Protein AF-A0A1G1JER4-F1 (afdb_monomer_lite)

pLDDT: mean 78.0, std 24.67, range [32.06, 98.38]

Radius of gyration: 25.15 Å; chains: 1; bounding box: 58×54×85 Å

Secondary structure (DSSP, 8-state):
---------------------------------------TTSSHHHHHHHGGGPPPTTHHHHHHHHTT--TTGGGS-HHHHHHHHHHHHHHHHHHH--B--S-HHHHHHHHHHHHHH-GGGGGS-HHHHHHHHHHHTT--BSSS-HHHHHHHHHHHHHHHHHHHHHHHHHH--

Structure (mmCIF, N/CA/C/O backbone):
data_AF-A0A1G1JER4-F1
#
_entry.id   AF-A0A1G1JER4-F1
#
loop_
_atom_site.group_PDB
_atom_site.id
_atom_site.type_symbol
_atom_site.label_atom_id
_atom_site.label_alt_id
_atom_site.label_comp_id
_atom_site.label_asym_id
_atom_site.label_entity_id
_atom_site.label_seq_id
_atom_site.pdbx_PDB_ins_code
_atom_site.Cartn_x
_atom_site.Cartn_y
_atom_site.Cartn_z
_atom_site.occupancy
_atom_site.B_iso_or_equiv
_atom_site.auth_seq_id
_atom_site.auth_comp_id
_atom_site.auth_asym_id
_atom_site.auth_atom_id
_atom_site.pdbx_PDB_model_num
ATOM 1 N N . MET A 1 1 ? 35.416 2.193 49.606 1.00 41.69 1 MET A N 1
ATOM 2 C CA . MET A 1 1 ? 34.718 0.905 49.418 1.00 41.69 1 MET A CA 1
ATOM 3 C C . MET A 1 1 ? 34.323 0.794 47.958 1.00 41.69 1 MET A C 1
ATOM 5 O O . MET A 1 1 ? 33.496 1.566 47.500 1.00 41.69 1 MET A O 1
ATOM 9 N N . THR A 1 2 ? 35.003 -0.080 47.225 1.00 47.06 2 THR A N 1
ATOM 10 C CA . THR A 1 2 ? 34.658 -0.519 45.865 1.00 47.06 2 THR A CA 1
ATOM 11 C C . THR A 1 2 ? 33.861 -1.823 45.946 1.00 47.06 2 THR A C 1
ATOM 13 O O . THR A 1 2 ? 33.951 -2.536 46.947 1.00 47.06 2 THR A O 1
ATOM 16 N N . PRO A 1 3 ? 33.090 -2.135 44.900 1.00 53.09 3 PRO A N 1
ATOM 17 C CA . PRO A 1 3 ? 33.449 -3.284 44.055 1.00 53.09 3 PRO A CA 1
ATOM 18 C C . PRO A 1 3 ? 33.477 -2.836 42.577 1.00 53.09 3 PRO A C 1
ATOM 20 O O . PRO A 1 3 ? 32.597 -2.108 42.140 1.00 53.09 3 PRO A O 1
ATOM 23 N N . LYS A 1 4 ? 34.534 -3.027 41.773 1.00 42.28 4 LYS A N 1
ATOM 24 C CA . LYS A 1 4 ? 35.129 -4.273 41.245 1.00 42.28 4 LYS A CA 1
ATOM 25 C C . LYS A 1 4 ? 34.092 -5.289 40.754 1.00 42.28 4 LYS A C 1
ATOM 27 O O . LYS A 1 4 ? 33.749 -6.196 41.495 1.00 42.28 4 LYS A O 1
ATOM 32 N N . SER A 1 5 ? 33.724 -5.168 39.477 1.00 43.91 5 SER A N 1
ATOM 33 C CA . SER A 1 5 ? 33.443 -6.310 38.599 1.00 43.91 5 SER A CA 1
ATOM 34 C C . SER A 1 5 ? 33.890 -5.974 37.179 1.00 43.91 5 SER A C 1
ATOM 36 O O . SER A 1 5 ? 33.378 -5.058 36.543 1.00 43.91 5 SER A O 1
ATOM 38 N N . ALA A 1 6 ? 34.907 -6.707 36.736 1.00 44.72 6 ALA A N 1
ATOM 39 C CA . ALA A 1 6 ? 35.407 -6.755 35.375 1.00 44.72 6 ALA A CA 1
ATOM 40 C C . ALA A 1 6 ? 34.603 -7.796 34.587 1.00 44.72 6 ALA A C 1
ATOM 42 O O . ALA A 1 6 ? 34.361 -8.884 35.104 1.00 44.72 6 ALA A O 1
ATOM 43 N N . VAL A 1 7 ? 34.245 -7.497 33.337 1.00 42.47 7 VAL A N 1
ATOM 44 C CA . VAL A 1 7 ? 33.747 -8.498 32.382 1.00 42.47 7 VAL A CA 1
ATOM 45 C C . VAL A 1 7 ? 34.480 -8.317 31.052 1.00 42.47 7 VAL A C 1
ATOM 47 O O . VAL A 1 7 ? 34.149 -7.475 30.230 1.00 42.47 7 VAL A O 1
ATOM 50 N N . ILE A 1 8 ? 35.591 -9.048 30.975 1.00 44.38 8 ILE A N 1
ATOM 51 C CA . ILE A 1 8 ? 36.066 -9.928 29.896 1.00 44.38 8 ILE A CA 1
ATOM 52 C C . ILE A 1 8 ? 35.752 -9.525 28.441 1.00 44.38 8 ILE A C 1
ATOM 54 O O . ILE A 1 8 ? 34.631 -9.607 27.950 1.00 44.38 8 ILE A O 1
ATOM 58 N N . LEU A 1 9 ? 36.855 -9.222 27.754 1.00 38.09 9 LEU A N 1
ATOM 59 C CA . LEU A 1 9 ? 37.084 -9.199 26.313 1.00 38.09 9 LEU A CA 1
ATOM 60 C C . LEU A 1 9 ? 36.884 -10.603 25.702 1.00 38.09 9 LEU A C 1
ATOM 62 O O . LEU A 1 9 ? 37.434 -11.575 26.217 1.00 38.09 9 LEU A O 1
ATOM 66 N N . GLY A 1 10 ? 36.179 -10.708 24.575 1.00 33.84 10 GLY A N 1
ATOM 67 C CA . GLY A 1 10 ? 36.033 -11.968 23.843 1.00 33.84 10 GLY A CA 1
ATOM 68 C C . GLY A 1 10 ? 35.549 -11.753 22.413 1.00 33.84 10 GLY A C 1
ATOM 69 O O . GLY A 1 10 ? 34.355 -11.768 22.144 1.00 33.84 10 GLY A O 1
ATOM 70 N N . VAL A 1 11 ? 36.500 -11.536 21.507 1.00 37.81 11 VAL A N 1
ATOM 71 C CA . VAL A 1 11 ? 36.321 -11.574 20.051 1.00 37.81 11 VAL A CA 1
ATOM 72 C C . VAL A 1 11 ? 35.965 -13.002 19.634 1.00 37.81 11 VAL A C 1
ATOM 74 O O . VAL A 1 11 ? 36.725 -13.918 19.940 1.00 37.81 11 VAL A O 1
ATOM 77 N N . LEU A 1 12 ? 34.886 -13.194 18.869 1.00 33.12 12 LEU A N 1
ATOM 78 C CA . LEU A 1 12 ? 34.814 -14.328 17.948 1.00 33.12 12 LEU A CA 1
ATOM 79 C C . LEU A 1 12 ? 33.983 -13.990 16.707 1.00 33.12 12 LEU A C 1
ATOM 81 O O . LEU A 1 12 ? 32.759 -13.894 16.733 1.00 33.12 12 LEU A O 1
ATOM 85 N N . LEU A 1 13 ? 34.716 -13.809 15.615 1.00 35.84 13 LEU A N 1
ATOM 86 C CA . LEU A 1 13 ? 34.245 -13.792 14.242 1.00 35.84 13 LEU A CA 1
ATOM 87 C C . LEU A 1 13 ? 33.868 -15.233 13.859 1.00 35.84 13 LEU A C 1
ATOM 89 O O . LEU A 1 13 ? 34.728 -16.111 13.906 1.00 35.84 13 LEU A O 1
ATOM 93 N N . VAL A 1 14 ? 32.623 -15.489 13.454 1.00 38.25 14 VAL A N 1
ATOM 94 C CA . VAL A 1 14 ? 32.258 -16.744 12.779 1.00 38.25 14 VAL A CA 1
ATOM 95 C C . VAL A 1 14 ? 31.487 -16.402 11.513 1.00 38.25 14 VAL A C 1
ATOM 97 O O . VAL A 1 14 ? 30.293 -16.124 11.534 1.00 38.25 14 VAL A O 1
ATOM 100 N N . ALA A 1 15 ? 32.214 -16.417 10.400 1.00 37.62 15 ALA A N 1
ATOM 101 C CA . ALA A 1 15 ? 31.647 -16.617 9.080 1.00 37.62 15 ALA A CA 1
ATOM 102 C C . ALA A 1 15 ? 31.340 -18.111 8.918 1.00 37.62 15 ALA A C 1
ATOM 104 O O . ALA A 1 15 ? 32.200 -18.950 9.185 1.00 37.62 15 ALA A O 1
ATOM 105 N N . THR A 1 16 ? 30.143 -18.462 8.457 1.00 43.81 16 THR A N 1
ATOM 106 C CA . THR A 1 16 ? 29.891 -19.791 7.887 1.00 43.81 16 THR A CA 1
ATOM 107 C C . THR A 1 16 ? 28.856 -19.686 6.777 1.00 43.81 16 THR A C 1
ATOM 109 O O . THR A 1 16 ? 27.697 -19.344 6.989 1.00 43.81 16 THR A O 1
ATOM 112 N N . ASN A 1 17 ? 29.341 -19.953 5.566 1.00 36.22 17 ASN A N 1
ATOM 113 C CA . ASN A 1 17 ? 28.571 -20.127 4.346 1.00 36.22 17 ASN A CA 1
ATOM 114 C C . ASN A 1 17 ? 27.714 -21.392 4.447 1.00 36.22 17 ASN A C 1
ATOM 116 O O . ASN A 1 17 ? 28.243 -22.458 4.758 1.00 36.22 17 ASN A O 1
ATOM 120 N N . ILE A 1 18 ? 26.432 -21.299 4.096 1.00 40.91 18 ILE A N 1
ATOM 121 C CA . ILE A 1 18 ? 25.605 -22.463 3.761 1.00 40.91 18 ILE A CA 1
ATOM 122 C C . ILE A 1 18 ? 24.838 -22.121 2.483 1.00 40.91 18 ILE A C 1
ATOM 124 O O . ILE A 1 18 ? 23.770 -21.521 2.523 1.00 40.91 18 ILE A O 1
ATOM 128 N N . VAL A 1 19 ? 25.401 -22.495 1.334 1.00 38.22 19 VAL A N 1
ATOM 129 C CA . VAL A 1 19 ? 24.623 -22.706 0.109 1.00 38.22 19 VAL A CA 1
ATOM 130 C C . VAL A 1 19 ? 24.748 -24.182 -0.219 1.00 38.22 19 VAL A C 1
ATOM 132 O O . VAL A 1 19 ? 25.791 -24.672 -0.647 1.00 38.22 19 VAL A O 1
ATOM 135 N N . THR A 1 20 ? 23.668 -24.893 0.077 1.00 42.97 20 THR A N 1
ATOM 136 C CA . THR A 1 20 ? 23.467 -26.306 -0.211 1.00 42.97 20 THR A CA 1
ATOM 137 C C . THR A 1 20 ? 23.478 -26.525 -1.720 1.00 42.97 20 THR A C 1
ATOM 139 O O . THR A 1 20 ? 22.651 -25.978 -2.447 1.00 42.97 20 THR A O 1
ATOM 142 N N . ALA A 1 21 ? 24.419 -27.344 -2.184 1.00 36.44 21 ALA A N 1
ATOM 143 C CA . ALA A 1 21 ? 24.465 -27.857 -3.542 1.00 36.44 21 ALA A CA 1
ATOM 144 C C . ALA A 1 21 ? 23.241 -28.754 -3.800 1.00 36.44 21 ALA A C 1
ATOM 146 O O . ALA A 1 21 ? 23.105 -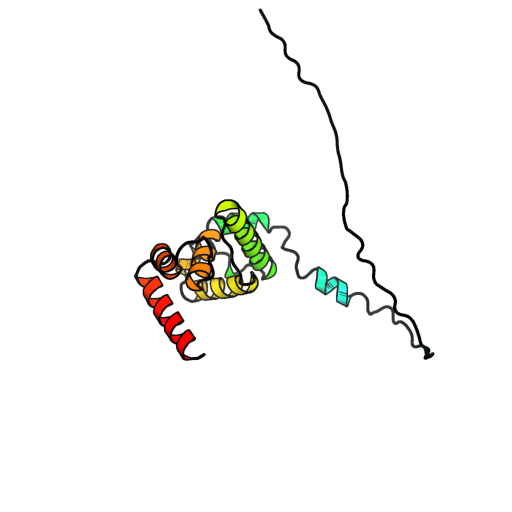29.807 -3.178 1.00 36.44 21 ALA A O 1
ATOM 147 N N . MET A 1 22 ? 22.359 -28.358 -4.722 1.00 41.53 22 MET A N 1
ATOM 148 C CA . MET A 1 22 ? 21.373 -29.277 -5.289 1.00 41.53 22 MET A CA 1
ATOM 149 C C . MET A 1 22 ? 22.013 -30.076 -6.422 1.00 41.53 22 MET A C 1
ATOM 151 O O . MET A 1 22 ? 22.536 -29.545 -7.400 1.00 41.53 22 MET A O 1
ATOM 155 N N . THR A 1 23 ? 21.988 -31.384 -6.224 1.00 37.03 23 THR A N 1
ATOM 156 C CA . THR A 1 23 ? 22.505 -32.436 -7.086 1.00 37.03 23 THR A CA 1
ATOM 157 C C . THR A 1 23 ? 21.659 -32.523 -8.356 1.00 37.03 23 THR A C 1
ATOM 159 O O . THR A 1 23 ? 20.464 -32.802 -8.290 1.00 37.03 23 THR A O 1
ATOM 162 N N . VAL A 1 24 ? 22.265 -32.304 -9.524 1.00 43.53 24 VAL A N 1
ATOM 163 C CA . VAL A 1 24 ? 21.622 -32.581 -10.815 1.00 43.53 24 VAL A CA 1
ATOM 164 C C . VAL A 1 24 ? 21.864 -34.048 -11.152 1.00 43.53 24 VAL A C 1
ATOM 166 O O . VAL A 1 24 ? 22.995 -34.452 -11.434 1.00 43.53 24 VAL A O 1
ATOM 169 N N . SER A 1 25 ? 20.806 -34.857 -11.121 1.00 40.47 25 SER A N 1
ATOM 170 C CA . SER A 1 25 ? 20.843 -36.222 -11.639 1.00 40.47 25 SER A CA 1
ATOM 171 C C . SER A 1 25 ? 21.095 -36.195 -13.148 1.00 40.47 25 SER A C 1
ATOM 173 O O . SER A 1 25 ? 20.249 -35.772 -13.932 1.00 40.47 25 SER A O 1
ATOM 175 N N . ARG A 1 26 ? 22.276 -36.675 -13.550 1.00 36.88 26 ARG A N 1
ATOM 176 C CA . ARG A 1 26 ? 22.584 -37.093 -14.921 1.00 36.88 26 ARG A CA 1
ATOM 177 C C . ARG A 1 26 ? 21.789 -38.361 -15.246 1.00 36.88 26 ARG A C 1
ATOM 179 O O . ARG A 1 26 ? 22.069 -39.412 -14.679 1.00 36.88 26 ARG A O 1
ATOM 186 N N . LEU A 1 27 ? 20.889 -38.283 -16.220 1.00 34.28 27 LEU A N 1
ATOM 187 C CA . LEU A 1 27 ? 20.519 -39.426 -17.054 1.00 34.28 27 LEU A CA 1
ATOM 188 C C . LEU A 1 27 ? 21.196 -39.228 -18.412 1.00 34.28 27 LEU A C 1
ATOM 190 O O . LEU A 1 27 ? 20.976 -38.243 -19.108 1.00 34.28 27 LEU A O 1
ATOM 194 N N . SER A 1 28 ? 22.117 -40.142 -18.697 1.00 36.53 28 SER A N 1
ATOM 195 C CA . SER A 1 28 ? 22.947 -40.226 -19.895 1.00 36.53 28 SER A CA 1
ATOM 196 C C . SER A 1 28 ? 22.420 -41.339 -20.800 1.00 36.53 28 SER A C 1
ATOM 198 O O . SER A 1 28 ? 21.876 -42.313 -20.284 1.00 36.53 28 SER A O 1
ATOM 200 N N . LEU A 1 29 ? 22.747 -41.213 -22.097 1.00 37.19 29 LEU A N 1
ATOM 201 C CA . LEU A 1 29 ? 22.607 -42.131 -23.249 1.00 37.19 29 LEU A CA 1
ATOM 202 C C . LEU A 1 29 ? 21.420 -41.746 -24.160 1.00 37.19 29 LEU A C 1
ATOM 204 O O . LEU A 1 29 ? 20.297 -41.649 -23.695 1.00 37.19 29 LEU A O 1
ATOM 208 N N . SER A 1 30 ? 21.582 -41.490 -25.465 1.00 32.06 30 SER A N 1
ATOM 209 C CA . SER A 1 30 ? 22.506 -42.112 -26.422 1.00 32.06 30 SER A CA 1
ATOM 210 C C . SER A 1 30 ? 22.731 -41.252 -27.688 1.00 32.06 30 SER A C 1
ATOM 212 O O . SER A 1 30 ? 21.786 -40.691 -28.229 1.00 32.06 30 SER A O 1
ATOM 214 N N . SER A 1 31 ? 23.999 -41.202 -28.119 1.00 38.25 31 SER A N 1
ATOM 215 C CA . SER A 1 31 ? 24.600 -41.012 -29.457 1.00 38.25 31 SER A CA 1
ATOM 216 C C . SER A 1 31 ? 23.924 -40.188 -30.566 1.00 38.25 31 SER A C 1
ATOM 218 O O . SER A 1 31 ? 22.906 -40.573 -31.130 1.00 38.25 31 SER A O 1
ATOM 220 N N . GLY A 1 32 ? 24.664 -39.177 -31.040 1.00 33.16 32 GLY A N 1
ATOM 221 C CA . GLY A 1 32 ? 24.476 -38.536 -32.345 1.00 33.16 32 GLY A CA 1
ATOM 222 C C . GLY A 1 32 ? 25.505 -37.430 -32.596 1.00 33.16 32 GLY A C 1
ATOM 223 O O . GLY A 1 32 ? 25.276 -36.276 -32.269 1.00 33.16 32 GLY A O 1
ATOM 224 N N . ASN A 1 33 ? 26.666 -37.808 -33.128 1.00 39.38 33 ASN A N 1
ATOM 225 C CA . ASN A 1 33 ? 27.772 -36.941 -33.539 1.00 39.38 33 ASN A CA 1
ATOM 226 C C . ASN A 1 33 ? 27.380 -36.023 -34.715 1.00 39.38 33 ASN A C 1
ATOM 228 O O . ASN A 1 33 ? 27.105 -36.555 -35.782 1.00 39.38 33 ASN A O 1
ATOM 232 N N . THR A 1 34 ? 27.451 -34.698 -34.533 1.00 41.53 34 THR A N 1
ATOM 233 C CA . THR A 1 34 ? 28.076 -33.731 -35.467 1.00 41.53 34 THR A CA 1
ATOM 234 C C . THR A 1 34 ? 28.226 -32.369 -34.779 1.00 41.53 34 THR A C 1
ATOM 236 O O . THR A 1 34 ? 27.244 -31.813 -34.289 1.00 41.53 34 THR A O 1
ATOM 239 N N . ASN A 1 35 ? 29.449 -31.828 -34.774 1.00 42.97 35 ASN A N 1
ATOM 240 C CA . ASN A 1 35 ? 29.767 -30.429 -34.447 1.00 42.97 35 ASN A CA 1
ATOM 241 C C . ASN A 1 35 ? 28.797 -29.441 -35.126 1.00 42.97 35 ASN A C 1
ATOM 243 O O . ASN A 1 35 ? 28.450 -29.630 -36.294 1.00 42.97 35 ASN A O 1
ATOM 247 N N . PRO A 1 36 ? 28.487 -28.320 -34.457 1.00 44.62 36 PRO A N 1
ATOM 248 C CA . PRO A 1 36 ? 29.135 -27.092 -34.904 1.00 44.62 36 PRO A CA 1
ATOM 249 C C . PRO A 1 36 ? 29.681 -26.232 -33.758 1.00 44.62 36 PRO A C 1
ATOM 251 O O . PRO A 1 36 ? 29.125 -26.174 -32.666 1.00 44.62 36 PRO A O 1
ATOM 254 N N . SER A 1 37 ? 30.803 -25.583 -34.077 1.00 43.84 37 SER A N 1
ATOM 255 C CA . SER A 1 37 ? 31.329 -24.323 -33.542 1.00 43.84 37 SER A CA 1
ATOM 256 C C . SER A 1 37 ? 30.537 -23.721 -32.376 1.00 43.84 37 SER A C 1
ATOM 258 O O . SER A 1 37 ? 29.476 -23.129 -32.563 1.00 43.84 37 SER A O 1
ATOM 260 N N . VAL A 1 38 ? 31.079 -23.841 -31.164 1.00 44.53 38 VAL A N 1
ATOM 261 C CA . VAL A 1 38 ? 30.671 -23.003 -30.032 1.00 44.53 38 VAL A CA 1
ATOM 262 C C . VAL A 1 38 ? 31.187 -21.595 -30.302 1.00 44.53 38 VAL A C 1
ATOM 264 O O . VAL A 1 38 ? 32.314 -21.248 -29.953 1.00 44.53 38 VAL A O 1
ATOM 267 N N . ASP A 1 39 ? 30.356 -20.791 -30.957 1.00 44.72 39 ASP A N 1
ATOM 268 C CA . ASP A 1 39 ? 30.557 -19.354 -31.030 1.00 44.72 39 ASP A CA 1
ATOM 269 C C . ASP A 1 39 ? 30.533 -18.798 -29.601 1.00 44.72 39 ASP A C 1
ATOM 271 O O . ASP A 1 39 ? 29.552 -18.920 -28.857 1.00 44.72 39 ASP A O 1
ATOM 275 N N . ALA A 1 40 ? 31.650 -18.187 -29.213 1.00 47.94 40 ALA A N 1
ATOM 276 C CA . ALA A 1 40 ? 31.918 -17.569 -27.917 1.00 47.94 40 ALA A CA 1
ATOM 277 C C . ALA A 1 40 ? 31.083 -16.291 -27.656 1.00 47.94 40 ALA A C 1
ATOM 279 O O . ALA A 1 40 ? 31.570 -15.332 -27.066 1.00 47.94 40 ALA A O 1
ATOM 280 N N . ALA A 1 41 ? 29.825 -16.261 -28.105 1.00 47.03 41 ALA A N 1
ATOM 281 C CA . ALA A 1 41 ? 28.938 -15.099 -28.061 1.00 47.03 41 ALA A CA 1
ATOM 282 C C . ALA A 1 41 ? 27.613 -15.345 -27.310 1.00 47.03 41 ALA A C 1
ATOM 284 O O . ALA A 1 41 ? 26.788 -14.442 -27.224 1.00 47.03 41 ALA A O 1
ATOM 285 N N . THR A 1 42 ? 27.399 -16.531 -26.726 1.00 47.94 42 THR A N 1
ATOM 286 C CA . THR A 1 42 ? 26.106 -16.875 -26.088 1.00 47.94 42 THR A CA 1
ATOM 287 C C . THR A 1 42 ? 26.057 -16.586 -24.575 1.00 47.94 42 THR A C 1
ATOM 289 O O . THR A 1 42 ? 24.994 -16.652 -23.964 1.00 47.94 42 THR A O 1
ATOM 292 N N . MET A 1 43 ? 27.169 -16.199 -23.939 1.00 45.31 43 MET A N 1
ATOM 293 C CA . MET A 1 43 ? 27.194 -15.947 -22.487 1.00 45.31 43 MET A CA 1
ATOM 294 C C . MET A 1 43 ? 26.728 -14.563 -21.966 1.00 45.31 43 MET A C 1
ATOM 296 O O . MET A 1 43 ? 26.433 -14.504 -20.774 1.00 45.31 43 MET A O 1
ATOM 300 N N . PRO A 1 44 ? 26.555 -13.467 -22.740 1.00 49.59 44 PRO A N 1
ATOM 301 C CA . PRO A 1 44 ? 26.134 -12.192 -22.141 1.00 49.59 44 PRO A CA 1
ATOM 302 C C . PRO A 1 44 ? 24.616 -12.084 -21.887 1.00 49.59 44 PRO A C 1
ATOM 304 O O . PRO A 1 44 ? 24.180 -11.206 -21.144 1.00 49.59 44 PRO A O 1
ATOM 307 N N . ALA A 1 45 ? 23.793 -12.967 -22.469 1.00 45.34 45 ALA A N 1
ATOM 308 C CA . ALA A 1 45 ? 22.331 -12.862 -22.387 1.00 45.34 45 ALA A CA 1
ATOM 309 C C . ALA A 1 45 ? 21.752 -13.313 -21.030 1.00 45.34 45 ALA A C 1
ATOM 311 O O . ALA A 1 45 ? 20.734 -12.789 -20.583 1.00 45.34 45 ALA A O 1
ATOM 312 N N . LEU A 1 46 ? 22.411 -14.249 -20.338 1.00 41.66 46 LEU A N 1
ATOM 313 C CA . LEU A 1 46 ? 21.967 -14.721 -19.020 1.00 41.66 46 LEU A CA 1
ATOM 314 C C . LEU A 1 46 ? 22.407 -13.785 -17.884 1.00 41.66 46 LEU A C 1
ATOM 316 O O . LEU A 1 46 ? 21.640 -13.591 -16.942 1.00 41.66 46 LEU A O 1
ATOM 320 N N . GLU A 1 47 ? 23.557 -13.112 -17.990 1.00 41.78 47 GLU A N 1
ATOM 321 C CA . GLU A 1 47 ? 23.989 -12.135 -16.975 1.00 41.78 47 GLU A CA 1
ATOM 322 C C . GLU A 1 47 ? 23.128 -10.860 -16.949 1.00 41.78 47 GLU A C 1
ATOM 324 O O . GLU A 1 47 ? 22.911 -10.281 -15.881 1.00 41.78 47 GLU A O 1
ATOM 329 N N . GLN A 1 48 ? 22.562 -10.444 -18.088 1.00 43.75 48 GLN A N 1
ATOM 330 C CA . GLN A 1 48 ? 21.621 -9.317 -18.129 1.00 43.75 48 GLN A CA 1
ATOM 331 C C . GLN A 1 48 ? 20.290 -9.625 -17.425 1.00 43.75 48 GLN A C 1
ATOM 333 O O . GLN A 1 48 ? 19.688 -8.718 -16.852 1.00 43.75 48 GLN A O 1
ATOM 338 N N . SER A 1 49 ? 19.866 -10.893 -17.387 1.00 44.97 49 SER A N 1
ATOM 339 C CA . SER A 1 49 ? 18.625 -11.303 -16.710 1.00 44.97 49 SER A CA 1
ATOM 340 C C . SER A 1 49 ? 18.732 -11.333 -15.177 1.00 44.97 49 SER A C 1
ATOM 342 O O . SER A 1 49 ? 17.742 -11.094 -14.491 1.00 44.97 49 SER A O 1
ATOM 344 N N . VAL A 1 50 ? 19.932 -11.538 -14.616 1.00 47.81 50 VAL A N 1
ATOM 345 C CA . VAL A 1 50 ? 20.145 -11.584 -13.152 1.00 47.81 50 VAL A CA 1
ATOM 346 C C . VAL A 1 50 ? 20.366 -10.187 -12.560 1.00 47.81 50 VAL A C 1
ATOM 348 O O . VAL A 1 50 ? 19.967 -9.914 -11.428 1.00 47.81 50 VAL A O 1
ATOM 351 N N . LYS A 1 51 ? 20.919 -9.250 -13.341 1.00 45.69 51 LYS A N 1
ATOM 352 C CA . LYS A 1 51 ? 21.056 -7.839 -12.934 1.00 45.69 51 LYS A CA 1
ATOM 353 C C . LYS A 1 51 ? 19.713 -7.094 -12.887 1.00 45.69 51 LYS A C 1
ATOM 355 O O . LYS A 1 51 ? 19.625 -6.026 -12.288 1.00 45.69 51 LYS A O 1
ATOM 360 N N . ALA A 1 52 ? 18.668 -7.668 -13.484 1.00 51.44 52 ALA A N 1
ATOM 361 C CA . ALA A 1 52 ? 17.355 -7.054 -13.647 1.00 51.44 52 ALA A CA 1
ATOM 362 C C . ALA A 1 52 ? 16.420 -7.178 -12.430 1.00 51.44 52 ALA A C 1
ATOM 364 O O . ALA A 1 52 ? 15.291 -6.719 -12.529 1.00 51.44 52 ALA A O 1
ATOM 365 N N . ILE A 1 53 ? 16.847 -7.757 -11.298 1.00 57.91 53 ILE A N 1
ATOM 366 C CA . ILE A 1 53 ? 15.999 -7.910 -10.088 1.00 57.91 53 ILE A CA 1
ATOM 367 C C . ILE A 1 53 ? 16.662 -7.289 -8.844 1.00 57.91 53 ILE A C 1
ATOM 369 O O . ILE A 1 53 ? 16.143 -7.367 -7.734 1.00 57.91 53 ILE A O 1
ATOM 373 N N . MET A 1 54 ? 17.822 -6.648 -8.998 1.00 70.44 54 MET A N 1
ATOM 374 C CA . MET A 1 54 ? 18.462 -5.985 -7.866 1.00 70.44 54 MET A CA 1
ATOM 375 C C . MET A 1 54 ? 17.867 -4.588 -7.649 1.00 70.44 54 MET A C 1
ATOM 377 O O . MET A 1 54 ? 17.676 -3.859 -8.629 1.00 70.44 54 MET A O 1
ATOM 381 N N . PRO A 1 55 ? 17.567 -4.212 -6.391 1.00 78.25 55 PRO A N 1
ATOM 382 C CA . PRO A 1 55 ? 17.175 -2.848 -6.073 1.00 78.25 55 PRO A CA 1
ATOM 383 C C . PRO A 1 55 ? 18.346 -1.890 -6.320 1.00 78.25 55 PRO A C 1
ATOM 385 O O . PRO A 1 55 ? 19.514 -2.294 -6.368 1.00 78.25 55 PRO A O 1
ATOM 388 N N . SER A 1 56 ? 18.038 -0.608 -6.471 1.00 84.00 56 SER A N 1
ATOM 389 C CA . SER A 1 56 ? 19.043 0.433 -6.653 1.00 84.00 56 SER A CA 1
ATOM 390 C C . SER A 1 56 ? 19.975 0.573 -5.436 1.00 84.00 56 SER A C 1
ATOM 392 O O . SER A 1 56 ? 19.637 0.210 -4.308 1.00 84.00 56 SER A O 1
ATOM 394 N N . GLN A 1 57 ? 21.168 1.145 -5.643 1.00 84.25 57 GLN A N 1
ATOM 395 C CA . GLN A 1 57 ? 22.151 1.350 -4.563 1.00 84.25 57 GLN A CA 1
ATOM 396 C C . GLN A 1 57 ? 21.641 2.285 -3.448 1.00 84.25 57 GLN A C 1
ATOM 398 O O . GLN A 1 57 ? 22.081 2.180 -2.307 1.00 84.25 57 GLN A O 1
ATOM 403 N N . ASP A 1 58 ? 20.698 3.171 -3.768 1.00 91.06 58 ASP A N 1
ATOM 404 C CA . ASP A 1 58 ? 20.076 4.152 -2.873 1.00 91.06 58 ASP A CA 1
ATOM 405 C C . ASP A 1 58 ? 18.720 3.693 -2.297 1.00 91.06 58 ASP A C 1
ATOM 407 O O . ASP A 1 58 ? 17.991 4.492 -1.705 1.00 91.06 58 ASP A O 1
ATOM 411 N N . ILE A 1 59 ? 18.370 2.407 -2.432 1.00 90.56 59 ILE A N 1
ATOM 412 C CA . ILE A 1 59 ? 17.045 1.890 -2.056 1.00 90.56 59 ILE A CA 1
ATOM 413 C C . ILE A 1 59 ? 16.658 2.168 -0.600 1.00 90.56 59 ILE A C 1
ATOM 415 O O . ILE A 1 59 ? 15.493 2.428 -0.323 1.00 90.56 59 ILE A O 1
ATOM 419 N N . GLN A 1 60 ? 17.612 2.166 0.333 1.00 91.00 60 GLN A N 1
ATOM 420 C CA . GLN A 1 60 ? 17.320 2.433 1.747 1.00 91.00 60 GLN A CA 1
ATOM 421 C C . GLN A 1 60 ? 16.803 3.863 1.960 1.00 91.00 60 GLN A C 1
ATOM 423 O O . GLN A 1 60 ? 15.794 4.058 2.625 1.00 91.00 60 GLN A O 1
ATOM 428 N N . GLN A 1 61 ? 17.416 4.854 1.305 1.00 92.94 61 GLN A N 1
ATOM 429 C CA . GLN A 1 61 ? 16.970 6.250 1.390 1.00 92.94 61 GLN A CA 1
ATOM 430 C C . GLN A 1 61 ? 15.590 6.435 0.750 1.00 92.94 61 GLN A C 1
ATOM 432 O O . GLN A 1 61 ? 14.735 7.143 1.281 1.00 92.94 61 GLN A O 1
ATOM 437 N N . LYS A 1 62 ? 15.355 5.763 -0.384 1.00 92.50 62 LYS A N 1
ATOM 438 C CA . LYS A 1 62 ? 14.044 5.739 -1.042 1.00 92.50 62 LYS A CA 1
ATOM 439 C C . LYS A 1 62 ? 12.981 5.111 -0.144 1.00 92.50 62 LYS A C 1
ATOM 441 O O . LYS A 1 62 ? 11.886 5.654 -0.045 1.00 92.50 62 LYS A O 1
ATOM 446 N N . LEU A 1 63 ? 13.298 4.008 0.532 1.00 92.88 63 LEU A N 1
ATOM 447 C CA . LEU A 1 63 ? 12.400 3.367 1.488 1.00 92.88 63 LEU A CA 1
ATOM 448 C C . LEU A 1 63 ? 12.073 4.284 2.660 1.00 92.88 63 LEU A C 1
ATOM 450 O O . LEU A 1 63 ? 10.898 4.453 2.965 1.00 92.88 63 LEU A O 1
ATOM 454 N N . ASP A 1 64 ? 13.072 4.928 3.261 1.00 94.38 64 ASP A N 1
ATOM 455 C CA . ASP A 1 64 ? 12.857 5.868 4.364 1.00 94.38 64 ASP A CA 1
ATOM 456 C C . ASP A 1 64 ? 11.922 7.019 3.959 1.00 94.38 64 ASP A C 1
ATOM 458 O O . ASP A 1 64 ? 11.034 7.404 4.723 1.00 94.38 64 ASP A O 1
ATOM 462 N N . ALA A 1 65 ? 12.053 7.528 2.730 1.00 94.56 65 ALA A N 1
ATOM 463 C CA . ALA A 1 65 ? 11.130 8.522 2.186 1.00 94.56 65 ALA A CA 1
ATOM 464 C C . ALA A 1 65 ? 9.707 7.957 2.011 1.00 94.56 65 ALA A C 1
ATOM 466 O O . ALA A 1 65 ? 8.726 8.602 2.395 1.00 94.56 65 ALA A O 1
ATOM 467 N N . LEU A 1 66 ? 9.595 6.730 1.491 1.00 96.31 66 LEU A N 1
ATOM 468 C CA . LEU A 1 66 ? 8.323 6.027 1.311 1.00 96.31 66 LEU A CA 1
ATOM 469 C C . LEU A 1 66 ? 7.611 5.741 2.639 1.00 96.31 66 LEU A C 1
ATOM 471 O O . LEU A 1 66 ? 6.381 5.728 2.679 1.00 96.31 66 LEU A O 1
ATOM 475 N N . MET A 1 67 ? 8.349 5.579 3.739 1.00 96.06 67 MET A N 1
ATOM 476 C CA . MET A 1 67 ? 7.771 5.433 5.080 1.00 96.06 67 MET A CA 1
ATOM 477 C C . MET A 1 67 ? 7.041 6.690 5.564 1.00 96.06 67 MET A C 1
ATOM 479 O O . MET A 1 67 ? 6.240 6.590 6.490 1.00 96.06 67 MET A O 1
ATOM 483 N N . GLN A 1 68 ? 7.289 7.850 4.950 1.00 96.50 68 GLN A N 1
ATOM 484 C CA . GLN A 1 68 ? 6.607 9.107 5.266 1.00 96.50 68 GLN A CA 1
ATOM 485 C C . GLN A 1 68 ? 5.511 9.435 4.253 1.00 96.50 68 GLN A C 1
ATOM 487 O O . GLN A 1 68 ? 4.419 9.848 4.633 1.00 96.50 68 GLN A O 1
ATOM 492 N N . SER A 1 69 ? 5.783 9.253 2.959 1.00 96.31 69 SER A N 1
ATOM 493 C CA . SER A 1 69 ? 4.791 9.462 1.902 1.00 96.31 69 SER A CA 1
ATOM 494 C C . SER A 1 69 ? 5.166 8.717 0.630 1.00 96.31 69 SER A C 1
ATOM 496 O O . SER A 1 69 ? 6.341 8.541 0.324 1.00 96.31 69 SER A O 1
ATOM 498 N N . THR A 1 70 ? 4.174 8.367 -0.174 1.00 96.94 70 THR A N 1
ATOM 499 C CA . THR A 1 70 ? 4.348 7.660 -1.449 1.00 96.94 70 THR A CA 1
ATOM 500 C C . THR A 1 70 ? 4.387 8.601 -2.657 1.00 96.94 70 THR A C 1
ATOM 502 O O . THR A 1 70 ? 4.178 8.178 -3.788 1.00 96.94 70 THR A O 1
ATOM 505 N N . LYS A 1 71 ? 4.721 9.883 -2.463 1.00 96.62 71 LYS A N 1
ATOM 506 C CA . LYS A 1 71 ? 4.779 10.882 -3.547 1.00 96.62 71 LYS A CA 1
ATOM 507 C C . LYS A 1 71 ? 5.771 10.541 -4.651 1.00 96.62 71 LYS A C 1
ATOM 509 O O . LYS A 1 71 ? 5.474 10.761 -5.817 1.00 96.62 71 LYS A O 1
ATOM 514 N N . SER A 1 72 ? 6.924 9.987 -4.286 1.00 95.62 72 SER A N 1
ATOM 515 C CA . SER A 1 72 ? 7.950 9.549 -5.238 1.00 95.62 72 SER A CA 1
ATOM 516 C C . SER A 1 72 ? 7.608 8.224 -5.920 1.00 95.62 72 SER A C 1
ATOM 518 O O . SER A 1 72 ? 8.327 7.799 -6.821 1.00 95.62 72 SER A O 1
ATOM 520 N N . TRP A 1 73 ? 6.515 7.560 -5.523 1.00 96.81 73 TRP A N 1
ATOM 521 C CA . TRP A 1 73 ? 6.143 6.250 -6.045 1.00 96.81 73 TRP A CA 1
ATOM 522 C C . TRP A 1 73 ? 6.103 6.193 -7.575 1.00 96.81 73 TRP A C 1
ATOM 524 O O . TRP A 1 73 ? 6.716 5.279 -8.119 1.00 96.81 73 TRP A O 1
ATOM 534 N N . PRO A 1 74 ? 5.476 7.131 -8.314 1.00 95.31 74 PRO A N 1
ATOM 535 C CA . PRO A 1 74 ? 5.410 7.041 -9.774 1.00 95.31 74 PRO A CA 1
ATOM 536 C C . PRO A 1 74 ? 6.790 6.994 -10.442 1.00 95.31 74 PRO A C 1
ATOM 538 O O . PRO A 1 74 ? 6.961 6.271 -11.421 1.00 95.31 74 PRO A O 1
ATOM 541 N N . GLU A 1 75 ? 7.772 7.687 -9.864 1.00 94.06 75 GLU A N 1
ATOM 542 C CA . GLU A 1 75 ? 9.125 7.865 -10.402 1.00 94.06 75 GLU A CA 1
ATOM 543 C C . GLU A 1 75 ? 10.062 6.690 -10.089 1.00 94.06 75 GLU A C 1
ATOM 545 O O . GLU A 1 75 ? 11.101 6.533 -10.732 1.00 94.06 75 GLU A O 1
ATOM 550 N N . LEU A 1 76 ? 9.708 5.842 -9.117 1.00 94.38 76 LEU A N 1
ATOM 551 C CA . LEU A 1 76 ? 10.541 4.703 -8.747 1.00 94.38 76 LEU A CA 1
ATOM 552 C C . LEU A 1 76 ? 10.568 3.637 -9.858 1.00 94.38 76 LEU A C 1
ATOM 554 O O . LEU A 1 76 ? 9.518 3.306 -10.431 1.00 94.38 76 LEU A O 1
ATOM 558 N N . PRO A 1 77 ? 11.739 3.032 -10.128 1.00 94.50 77 PRO A N 1
ATOM 559 C CA . PRO A 1 77 ? 11.831 1.905 -11.043 1.00 94.50 77 PRO A CA 1
ATOM 560 C C . PRO A 1 77 ? 11.086 0.693 -10.467 1.00 94.50 77 PRO A C 1
ATOM 562 O O . PRO A 1 77 ? 10.972 0.525 -9.251 1.00 94.50 77 PRO A O 1
ATOM 565 N N . SER A 1 78 ? 10.591 -0.182 -11.344 1.00 93.12 78 SER A N 1
ATOM 566 C CA . SER A 1 78 ? 9.752 -1.323 -10.948 1.00 93.12 78 SER A CA 1
ATOM 567 C C . SER A 1 78 ? 10.414 -2.232 -9.909 1.00 93.12 78 SER A C 1
ATOM 569 O O . SER A 1 78 ? 9.748 -2.671 -8.976 1.00 93.12 78 SER A O 1
ATOM 571 N N . ASN A 1 79 ? 11.725 -2.459 -10.008 1.00 93.25 79 ASN A N 1
ATOM 572 C CA . ASN A 1 79 ? 12.455 -3.300 -9.055 1.00 93.25 79 ASN A CA 1
ATOM 573 C C . ASN A 1 79 ? 12.467 -2.716 -7.639 1.00 93.25 79 ASN A C 1
ATOM 575 O O . ASN A 1 79 ? 12.280 -3.457 -6.676 1.00 93.25 79 ASN A O 1
ATOM 579 N N . ASP A 1 80 ? 12.630 -1.397 -7.512 1.00 95.25 80 ASP A N 1
ATOM 580 C CA . ASP A 1 80 ? 12.617 -0.710 -6.217 1.00 95.25 80 ASP A CA 1
ATOM 581 C C . ASP A 1 80 ? 11.218 -0.787 -5.590 1.00 95.25 80 ASP A C 1
ATOM 583 O O . ASP A 1 80 ? 11.086 -1.056 -4.396 1.00 95.25 80 ASP A O 1
ATOM 587 N N . LYS A 1 81 ? 10.164 -0.628 -6.405 1.00 97.19 81 LYS A N 1
ATOM 588 C CA . LYS A 1 81 ? 8.763 -0.776 -5.972 1.00 97.19 81 LYS A CA 1
ATOM 589 C C . LYS A 1 81 ? 8.480 -2.183 -5.446 1.00 97.19 81 LYS A C 1
ATOM 591 O O . LYS A 1 81 ? 7.927 -2.331 -4.358 1.00 97.19 81 LYS A O 1
ATOM 596 N N . ILE A 1 82 ? 8.886 -3.209 -6.196 1.00 96.75 82 ILE A N 1
ATOM 597 C CA . ILE A 1 82 ? 8.707 -4.617 -5.811 1.00 96.75 82 ILE A CA 1
ATOM 598 C C . ILE A 1 82 ? 9.468 -4.910 -4.516 1.00 96.75 82 ILE A C 1
ATOM 600 O O . ILE A 1 82 ? 8.910 -5.504 -3.594 1.00 96.75 82 ILE A O 1
ATOM 604 N N . PHE A 1 83 ? 10.725 -4.468 -4.414 1.00 95.88 83 PHE A N 1
ATOM 605 C CA . PHE A 1 83 ? 11.528 -4.636 -3.205 1.00 95.88 83 PHE A CA 1
ATOM 606 C C . PHE A 1 83 ? 10.876 -3.971 -1.987 1.00 95.88 83 PHE A C 1
ATOM 608 O O . PHE A 1 83 ? 10.823 -4.566 -0.907 1.00 95.88 83 PHE A O 1
ATOM 615 N N . ALA A 1 84 ? 10.338 -2.763 -2.163 1.00 96.56 84 ALA A N 1
ATOM 616 C CA . ALA A 1 84 ? 9.646 -2.038 -1.111 1.00 96.56 84 ALA A CA 1
ATOM 617 C C . ALA A 1 84 ? 8.396 -2.768 -0.617 1.00 96.56 84 ALA A C 1
ATOM 619 O O . ALA A 1 84 ? 8.236 -2.948 0.590 1.00 96.56 84 ALA A O 1
ATOM 620 N N . VAL A 1 85 ? 7.555 -3.255 -1.531 1.00 97.75 85 VAL A N 1
ATOM 621 C CA . VAL A 1 85 ? 6.361 -4.031 -1.170 1.00 97.75 85 VAL A CA 1
ATOM 622 C C . VAL A 1 85 ? 6.742 -5.318 -0.438 1.00 97.75 85 VAL A C 1
ATOM 624 O O . VAL A 1 85 ? 6.239 -5.547 0.658 1.00 97.75 85 VAL A O 1
ATOM 627 N N . ARG A 1 86 ? 7.701 -6.102 -0.955 1.00 96.69 86 ARG A N 1
ATOM 628 C CA . ARG A 1 86 ? 8.159 -7.346 -0.298 1.00 96.69 86 ARG A CA 1
ATOM 629 C C . ARG A 1 86 ? 8.691 -7.099 1.113 1.00 96.69 86 ARG A C 1
ATOM 631 O O . ARG A 1 86 ? 8.414 -7.869 2.031 1.00 96.69 86 ARG A O 1
ATOM 638 N N . SER A 1 87 ? 9.428 -6.004 1.296 1.00 95.12 87 SER A N 1
ATOM 639 C CA . SER A 1 87 ? 9.948 -5.606 2.609 1.00 95.12 87 SER A CA 1
ATOM 640 C C . SER A 1 87 ? 8.813 -5.300 3.594 1.00 95.12 87 SER A C 1
ATOM 642 O O . SER A 1 87 ? 8.889 -5.660 4.769 1.00 95.12 87 SER A O 1
ATOM 644 N N . MET A 1 88 ? 7.740 -4.659 3.123 1.00 96.31 88 MET A N 1
ATOM 645 C CA . MET A 1 88 ? 6.572 -4.350 3.950 1.00 96.31 88 MET A CA 1
ATOM 646 C C . MET A 1 88 ? 5.703 -5.578 4.235 1.00 96.31 88 MET A C 1
ATOM 648 O O . MET A 1 88 ? 5.245 -5.737 5.362 1.00 96.31 88 MET A O 1
ATOM 652 N N . GLU A 1 89 ? 5.524 -6.485 3.275 1.00 96.25 89 GLU A N 1
ATOM 653 C CA . GLU A 1 89 ? 4.847 -7.771 3.499 1.00 96.25 89 GLU A CA 1
ATOM 654 C C . GLU A 1 89 ? 5.542 -8.589 4.596 1.00 96.25 89 GLU A C 1
ATOM 656 O O . GLU A 1 89 ? 4.895 -9.176 5.467 1.00 96.25 89 GLU A O 1
ATOM 661 N N . GLU A 1 90 ? 6.878 -8.627 4.586 1.00 95.81 90 GLU A N 1
ATOM 662 C CA . GLU A 1 90 ? 7.652 -9.280 5.641 1.00 95.81 90 GLU A CA 1
ATOM 663 C C . GLU A 1 90 ? 7.451 -8.593 6.999 1.00 95.81 90 GLU A C 1
ATOM 665 O O . GLU A 1 90 ? 7.301 -9.268 8.024 1.00 95.81 90 GLU A O 1
ATOM 670 N N . LEU A 1 91 ? 7.397 -7.259 7.014 1.00 95.12 91 LEU A N 1
ATOM 671 C CA . LEU A 1 91 ? 7.144 -6.482 8.223 1.00 95.12 91 LEU A CA 1
ATOM 672 C C . LEU A 1 91 ? 5.754 -6.772 8.807 1.00 95.12 91 LEU A C 1
ATOM 674 O O . LEU A 1 91 ? 5.653 -7.037 10.007 1.00 95.12 91 LEU A O 1
ATOM 678 N N . PHE A 1 92 ? 4.707 -6.771 7.978 1.00 96.44 92 PHE A N 1
ATOM 679 C CA . PHE A 1 92 ? 3.337 -7.081 8.397 1.00 96.44 92 PHE A CA 1
ATOM 680 C C . PHE A 1 92 ? 3.213 -8.498 8.944 1.00 96.44 92 PHE A C 1
ATOM 682 O O . PHE A 1 92 ? 2.629 -8.710 10.008 1.00 96.44 92 PHE A O 1
ATOM 689 N N . ARG A 1 93 ? 3.851 -9.467 8.288 1.00 96.12 93 ARG A N 1
ATOM 690 C CA . ARG A 1 93 ? 3.895 -10.851 8.764 1.00 96.12 93 ARG A CA 1
ATOM 691 C C . ARG A 1 93 ? 4.547 -10.970 10.136 1.00 96.12 93 ARG A C 1
ATOM 693 O O . ARG A 1 93 ? 4.030 -11.665 11.003 1.00 96.12 93 ARG A O 1
ATOM 700 N N . LYS A 1 94 ? 5.671 -10.280 10.350 1.00 95.94 94 LYS A N 1
ATOM 701 C CA . LYS A 1 94 ? 6.429 -10.339 11.609 1.00 95.94 94 LYS A CA 1
ATOM 702 C C . LYS A 1 94 ? 5.756 -9.595 12.759 1.00 95.94 94 LYS A C 1
ATOM 704 O O . LYS A 1 94 ? 5.855 -10.045 13.896 1.00 95.94 94 LYS A O 1
ATOM 709 N N . ARG A 1 95 ? 5.141 -8.439 12.493 1.00 94.50 95 ARG A N 1
ATOM 710 C CA . ARG A 1 95 ? 4.607 -7.554 13.543 1.00 94.50 95 ARG A CA 1
ATOM 711 C C . ARG A 1 95 ? 3.134 -7.773 13.834 1.00 94.50 95 ARG A C 1
ATOM 713 O O . ARG A 1 95 ? 2.732 -7.683 14.987 1.00 94.50 95 ARG A O 1
ATOM 720 N N . GLU A 1 96 ? 2.349 -8.032 12.798 1.00 92.25 96 GLU A N 1
ATOM 721 C CA . GLU A 1 96 ? 0.888 -8.073 12.879 1.00 92.25 96 GLU A CA 1
ATOM 722 C C . GLU A 1 96 ? 0.330 -9.480 12.629 1.00 92.25 96 GLU A C 1
ATOM 724 O O . GLU A 1 96 ? -0.881 -9.670 12.683 1.00 92.25 96 GLU A O 1
ATOM 729 N N . ASN A 1 97 ? 1.196 -10.472 12.373 1.00 94.00 97 ASN A N 1
ATOM 730 C CA . ASN A 1 97 ? 0.804 -11.834 11.999 1.00 94.00 97 ASN A CA 1
ATOM 731 C C . ASN A 1 97 ? -0.154 -11.857 10.793 1.00 94.00 97 ASN A C 1
ATOM 733 O O . ASN A 1 97 ? -1.115 -12.623 10.742 1.00 94.00 97 ASN A O 1
ATOM 737 N N . VAL A 1 98 ? 0.107 -10.972 9.831 1.00 96.25 98 VAL A N 1
ATOM 738 C CA . VAL A 1 98 ? -0.696 -10.823 8.618 1.00 96.25 98 VAL A CA 1
ATOM 739 C C . VAL A 1 98 ? -0.124 -11.696 7.515 1.00 96.25 98 VAL A C 1
ATOM 741 O O . VAL A 1 98 ? 1.087 -11.705 7.283 1.00 96.25 98 VAL A O 1
ATOM 744 N N . ALA A 1 99 ? -1.001 -12.375 6.785 1.00 94.81 99 ALA A N 1
ATOM 745 C CA . ALA A 1 99 ? -0.651 -12.972 5.509 1.00 94.81 99 ALA A CA 1
ATOM 746 C C . ALA A 1 99 ? -1.274 -12.183 4.348 1.00 94.81 99 ALA A C 1
ATOM 748 O O . ALA A 1 99 ? -2.401 -11.703 4.442 1.00 94.81 99 ALA A O 1
ATOM 749 N N . MET A 1 100 ? -0.507 -12.060 3.271 1.00 96.62 100 MET A N 1
ATOM 750 C CA . MET A 1 100 ? -0.839 -11.401 2.009 1.00 96.62 100 MET A CA 1
ATOM 751 C C . MET A 1 100 ? -0.473 -12.408 0.917 1.00 96.62 100 MET A C 1
ATOM 753 O O . MET A 1 100 ? 0.653 -12.909 0.920 1.00 96.62 100 MET A O 1
ATOM 757 N N . MET A 1 101 ? -1.445 -12.824 0.103 1.00 95.88 101 MET A N 1
ATOM 758 C CA . MET A 1 101 ? -1.307 -14.002 -0.769 1.00 95.88 101 MET A CA 1
ATOM 759 C C . MET A 1 101 ? -0.982 -13.629 -2.209 1.00 95.88 101 MET A C 1
ATOM 761 O O . MET A 1 101 ? -0.425 -14.448 -2.942 1.00 95.88 101 MET A O 1
ATOM 765 N N . GLN A 1 102 ? -1.341 -12.416 -2.624 1.00 97.44 102 GLN A N 1
ATOM 766 C CA . GLN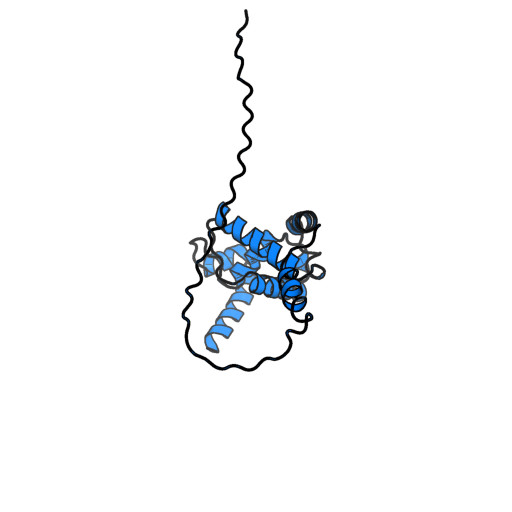 A 1 102 ? -0.974 -11.916 -3.939 1.00 97.44 102 GLN A CA 1
ATOM 767 C C . GLN A 1 102 ? 0.532 -11.628 -4.017 1.00 97.44 102 GLN A C 1
ATOM 769 O O . GLN A 1 102 ? 1.166 -11.316 -3.008 1.00 97.44 102 GLN A O 1
ATOM 774 N N . PRO A 1 103 ? 1.132 -11.740 -5.213 1.00 96.81 103 PRO A N 1
ATOM 775 C CA . PRO A 1 103 ? 2.534 -11.397 -5.402 1.00 96.81 103 PRO A CA 1
ATOM 776 C C . PRO A 1 103 ? 2.756 -9.883 -5.269 1.00 96.81 103 PRO A C 1
ATOM 778 O O . PRO A 1 103 ? 1.880 -9.085 -5.597 1.00 96.81 103 PRO A O 1
ATOM 781 N N . ALA A 1 104 ? 3.956 -9.467 -4.866 1.00 96.75 104 ALA A N 1
ATOM 782 C CA . ALA A 1 104 ? 4.294 -8.054 -4.677 1.00 96.75 104 ALA A CA 1
ATOM 783 C C . ALA A 1 104 ? 4.005 -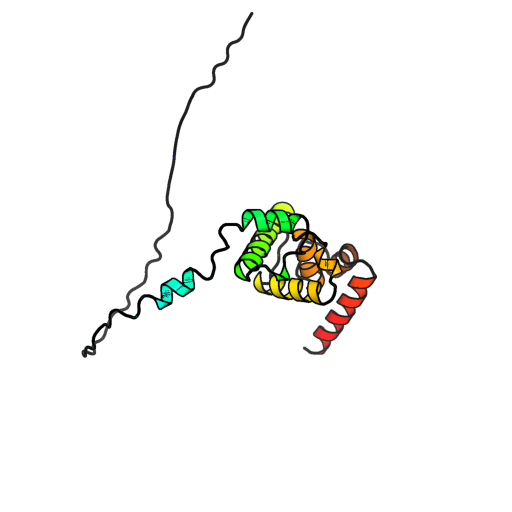7.183 -5.915 1.00 96.75 104 ALA A C 1
ATOM 785 O O . ALA A 1 104 ? 3.557 -6.043 -5.799 1.00 96.75 104 ALA A O 1
ATOM 786 N N . GLU A 1 105 ? 4.222 -7.732 -7.109 1.00 97.12 105 GLU A N 1
ATOM 787 C CA . GLU A 1 105 ? 3.955 -7.100 -8.400 1.00 97.12 105 GLU A CA 1
ATOM 788 C C . GLU A 1 105 ? 2.481 -6.684 -8.546 1.00 97.12 105 GLU A C 1
ATOM 790 O O . GLU A 1 105 ? 2.197 -5.600 -9.059 1.00 97.12 105 GLU A O 1
ATOM 795 N N . PHE A 1 106 ? 1.552 -7.498 -8.029 1.00 97.81 106 PHE A N 1
ATOM 796 C CA . PHE A 1 106 ? 0.124 -7.186 -8.022 1.00 97.81 106 PHE A CA 1
ATOM 797 C C . PHE A 1 106 ? -0.154 -5.923 -7.203 1.00 97.81 106 PHE A C 1
ATOM 799 O O . PHE A 1 106 ? -0.825 -5.007 -7.680 1.00 97.81 106 PHE A O 1
ATOM 806 N N . TYR A 1 107 ? 0.404 -5.817 -5.993 1.00 98.06 107 TYR A N 1
ATOM 807 C CA . TYR A 1 107 ? 0.210 -4.618 -5.177 1.00 98.06 107 TYR A CA 1
ATOM 808 C C . TYR A 1 107 ? 0.892 -3.397 -5.781 1.00 98.06 107 TYR A C 1
ATOM 810 O O . TYR A 1 107 ? 0.338 -2.304 -5.700 1.00 98.06 107 TYR A O 1
ATOM 818 N N . VAL A 1 108 ? 2.049 -3.561 -6.431 1.00 98.00 108 VAL A N 1
ATOM 819 C CA . VAL A 1 108 ? 2.717 -2.450 -7.118 1.00 98.00 108 VAL A CA 1
ATOM 820 C C . VAL A 1 108 ? 1.808 -1.830 -8.178 1.00 98.00 108 VAL A C 1
ATOM 822 O O . VAL A 1 108 ? 1.677 -0.602 -8.247 1.00 98.00 108 VAL A O 1
ATOM 825 N N . GLU A 1 109 ? 1.160 -2.666 -8.987 1.00 97.62 109 GLU A N 1
ATOM 826 C CA . GLU A 1 109 ? 0.210 -2.215 -9.999 1.00 97.62 109 GLU A CA 1
ATOM 827 C C . GLU A 1 109 ? -1.004 -1.535 -9.354 1.00 97.62 109 GLU A C 1
ATOM 829 O O . GLU A 1 109 ? -1.336 -0.398 -9.698 1.00 97.62 109 GLU A O 1
ATOM 834 N N . LYS A 1 110 ? -1.623 -2.184 -8.364 1.00 97.06 110 LYS A N 1
ATOM 835 C CA . LYS A 1 110 ? -2.825 -1.675 -7.690 1.00 97.06 110 LYS A CA 1
ATOM 836 C C . LYS A 1 110 ? -2.591 -0.361 -6.958 1.00 97.06 110 LYS A C 1
ATOM 838 O O . LYS A 1 110 ? -3.393 0.560 -7.083 1.00 97.06 110 LYS A O 1
ATOM 843 N N . MET A 1 111 ? -1.473 -0.227 -6.254 1.00 97.69 111 MET A N 1
ATOM 844 C CA . MET A 1 111 ? -1.088 1.027 -5.609 1.00 97.69 111 MET A CA 1
ATOM 845 C C . MET A 1 111 ? -0.877 2.141 -6.634 1.00 97.69 111 MET A C 1
ATOM 847 O O . MET A 1 111 ? -1.297 3.273 -6.407 1.00 97.69 111 MET A O 1
ATOM 851 N N . SER A 1 112 ? -0.269 1.825 -7.781 1.00 97.38 112 SER A N 1
ATOM 852 C CA . SER A 1 112 ? -0.089 2.798 -8.862 1.00 97.38 112 SER A CA 1
ATOM 853 C C . SER A 1 112 ? -1.441 3.252 -9.421 1.00 97.38 112 SE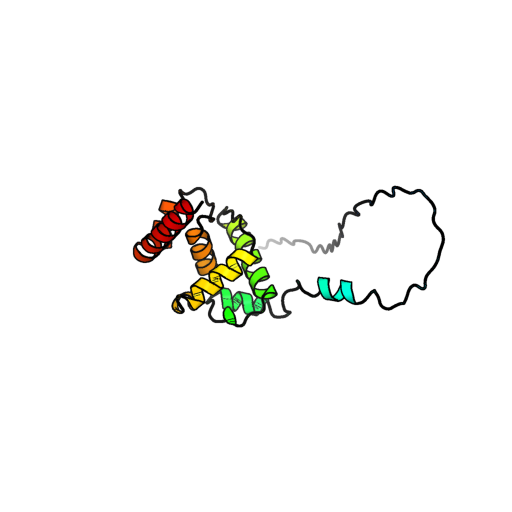R A C 1
ATOM 855 O O . SER A 1 112 ? -1.667 4.451 -9.558 1.00 97.38 112 SER A O 1
ATOM 857 N N . GLN A 1 113 ? -2.374 2.320 -9.650 1.00 95.88 113 GLN A N 1
ATOM 858 C CA . GLN A 1 113 ? -3.747 2.632 -10.067 1.00 95.88 113 GLN A CA 1
ATOM 859 C C . GLN A 1 113 ? -4.481 3.497 -9.031 1.00 95.88 113 GLN A C 1
ATOM 861 O O . GLN A 1 113 ? -5.143 4.464 -9.406 1.00 95.88 113 GLN A O 1
ATOM 866 N N . LEU A 1 114 ? -4.335 3.196 -7.736 1.00 94.19 114 LEU A N 1
ATOM 867 C CA . LEU A 1 114 ? -4.939 3.976 -6.652 1.00 94.19 114 LEU A CA 1
ATOM 868 C C . LEU A 1 114 ? -4.395 5.404 -6.593 1.00 94.19 114 LEU A C 1
ATOM 870 O O . LEU A 1 114 ? -5.182 6.338 -6.471 1.00 94.19 114 LEU A O 1
ATOM 874 N N . ILE A 1 115 ? -3.078 5.585 -6.721 1.00 95.88 115 ILE A N 1
ATOM 875 C CA . ILE A 1 115 ? -2.449 6.912 -6.757 1.00 95.88 115 ILE A CA 1
ATOM 876 C C . ILE A 1 115 ? -2.907 7.698 -7.991 1.00 95.88 115 ILE A C 1
ATOM 878 O O . ILE A 1 115 ? -3.220 8.881 -7.885 1.00 95.88 115 ILE A O 1
ATOM 882 N N . THR A 1 116 ? -2.977 7.060 -9.162 1.00 95.19 116 THR A N 1
ATOM 883 C CA . THR A 1 116 ? -3.447 7.720 -10.388 1.00 95.19 116 THR A CA 1
ATOM 884 C C . THR A 1 116 ? -4.927 8.099 -10.307 1.00 95.19 116 THR A C 1
ATOM 886 O O . THR A 1 116 ? -5.297 9.193 -10.726 1.00 95.19 116 THR A O 1
ATOM 889 N N . GLY A 1 117 ? -5.777 7.220 -9.767 1.00 91.44 117 GLY A N 1
ATOM 890 C CA . GLY A 1 117 ? -7.214 7.468 -9.624 1.00 91.44 117 GLY A CA 1
ATOM 891 C C . GLY A 1 117 ? -7.564 8.441 -8.495 1.00 91.44 117 GLY A C 1
ATOM 892 O O . GLY A 1 117 ? -8.585 9.123 -8.567 1.00 91.44 117 GLY A O 1
ATOM 893 N N . ASN A 1 118 ? -6.723 8.522 -7.463 1.00 91.44 118 ASN A N 1
ATOM 894 C CA . ASN A 1 118 ? -6.857 9.457 -6.356 1.00 91.44 118 ASN A CA 1
ATOM 895 C C . ASN A 1 118 ? -5.472 9.973 -5.915 1.00 91.44 118 ASN A C 1
ATOM 897 O O . ASN A 1 118 ? -4.830 9.348 -5.065 1.00 91.44 118 ASN A O 1
ATOM 901 N N . PRO A 1 119 ? -5.029 11.135 -6.431 1.00 92.81 119 PRO A N 1
ATOM 902 C CA . PRO A 1 119 ? -3.718 11.701 -6.116 1.00 92.81 119 PRO A CA 1
ATOM 903 C C . PRO A 1 119 ? -3.463 11.933 -4.622 1.00 92.81 119 PRO A C 1
ATOM 905 O O . PRO A 1 119 ? -2.310 11.897 -4.192 1.00 92.81 119 PRO A O 1
ATOM 908 N N . ASP A 1 120 ? -4.511 12.105 -3.806 1.00 93.25 120 ASP A N 1
ATOM 909 C CA . ASP A 1 120 ? -4.359 12.277 -2.358 1.00 93.25 120 ASP A CA 1
ATOM 910 C C . ASP A 1 120 ? -3.757 11.036 -1.683 1.00 93.25 120 ASP A C 1
ATOM 912 O O . ASP A 1 120 ? -3.094 11.163 -0.650 1.00 93.25 120 ASP A O 1
ATOM 916 N N . MET A 1 121 ? -3.904 9.851 -2.292 1.00 94.12 121 MET A N 1
ATOM 917 C CA . MET A 1 121 ? -3.306 8.601 -1.810 1.00 94.12 121 MET A CA 1
ATOM 918 C C . MET A 1 121 ? -1.775 8.655 -1.792 1.00 94.12 121 MET A C 1
ATOM 920 O O . MET A 1 121 ? -1.158 8.002 -0.954 1.00 94.12 121 MET A O 1
ATOM 924 N N . ALA A 1 122 ? -1.155 9.478 -2.644 1.00 95.88 122 ALA A N 1
ATOM 925 C CA . ALA A 1 122 ? 0.297 9.659 -2.664 1.00 95.88 122 ALA A CA 1
ATOM 926 C C . ALA A 1 122 ? 0.835 10.343 -1.392 1.00 95.88 122 ALA A C 1
ATOM 928 O O . ALA A 1 122 ? 2.028 10.272 -1.095 1.00 95.88 122 ALA A O 1
ATOM 929 N N . ASN A 1 123 ? -0.025 11.014 -0.617 1.00 96.81 123 ASN A N 1
ATOM 930 C CA . ASN A 1 123 ? 0.363 11.598 0.668 1.00 96.81 123 ASN A CA 1
ATOM 931 C C . ASN A 1 123 ? 0.478 10.548 1.780 1.00 96.81 123 ASN A C 1
ATOM 933 O O . ASN A 1 123 ? 1.043 10.847 2.829 1.00 96.81 123 ASN A O 1
ATOM 937 N N . LEU A 1 124 ? -0.048 9.339 1.571 1.00 96.94 124 LEU A N 1
ATOM 938 C CA . LEU A 1 124 ? -0.014 8.286 2.575 1.00 96.94 124 LEU A CA 1
ATOM 939 C C . LEU A 1 124 ? 1.364 7.615 2.619 1.00 96.94 124 LEU A C 1
ATOM 941 O O . LEU A 1 124 ? 1.990 7.426 1.568 1.00 96.94 124 LEU A O 1
ATOM 945 N N . PRO A 1 125 ? 1.825 7.205 3.812 1.00 97.94 125 PRO A N 1
ATOM 946 C CA . PRO A 1 125 ? 3.038 6.417 3.945 1.00 97.94 125 PRO A CA 1
ATOM 947 C C . PRO A 1 125 ? 2.829 5.013 3.368 1.00 97.94 125 PRO A C 1
ATOM 949 O O . PRO A 1 125 ? 1.729 4.452 3.421 1.00 97.94 125 PRO A O 1
ATOM 952 N N . LEU A 1 126 ? 3.905 4.422 2.852 1.00 97.75 126 LEU A N 1
ATOM 953 C CA . LEU A 1 126 ? 3.901 3.142 2.144 1.00 97.75 126 LEU A CA 1
ATOM 954 C C . LEU A 1 126 ? 3.187 2.008 2.898 1.00 97.75 126 LEU A C 1
ATOM 956 O O . LEU A 1 126 ? 2.342 1.363 2.276 1.00 97.75 126 LEU A O 1
ATOM 960 N N . PRO A 1 127 ? 3.422 1.774 4.207 1.00 97.62 127 PRO A N 1
ATOM 961 C CA . PRO A 1 127 ? 2.693 0.735 4.933 1.00 97.62 127 PRO A CA 1
ATOM 962 C C . PRO A 1 127 ? 1.178 0.968 4.910 1.00 97.62 127 PRO A C 1
ATOM 964 O O . PRO A 1 127 ? 0.401 0.042 4.704 1.00 97.62 127 PRO A O 1
ATOM 967 N N . THR A 1 128 ? 0.740 2.219 5.073 1.00 97.44 128 THR A N 1
ATOM 968 C CA . THR A 1 128 ? -0.693 2.545 5.087 1.00 97.44 128 THR A CA 1
ATOM 969 C C . THR A 1 128 ? -1.312 2.328 3.712 1.00 97.44 128 THR A C 1
ATOM 971 O O . THR A 1 128 ? -2.358 1.690 3.613 1.00 97.44 128 THR A O 1
ATOM 974 N N . LEU A 1 129 ? -0.649 2.788 2.648 1.00 97.81 129 LEU A N 1
ATOM 975 C CA . LEU A 1 129 ? -1.139 2.590 1.286 1.00 97.81 129 LEU A CA 1
ATOM 976 C C . LEU A 1 129 ? -1.204 1.101 0.911 1.00 97.81 129 LEU A C 1
ATOM 978 O O . LEU A 1 129 ? -2.202 0.654 0.344 1.00 97.81 129 LEU A O 1
ATOM 982 N N . LEU A 1 130 ? -0.180 0.316 1.263 1.00 98.38 130 LEU A N 1
ATOM 983 C CA . LEU A 1 130 ? -0.166 -1.125 1.007 1.00 98.38 130 LEU A CA 1
ATOM 984 C C . LEU A 1 130 ? -1.280 -1.842 1.780 1.00 98.38 130 LEU A C 1
ATOM 986 O O . LEU A 1 130 ? -1.996 -2.653 1.195 1.00 98.38 130 LEU A O 1
ATOM 990 N N . LYS A 1 131 ? -1.489 -1.500 3.059 1.00 97.69 131 LYS A N 1
ATOM 991 C CA . LYS A 1 131 ? -2.589 -2.047 3.865 1.00 97.69 131 LYS A CA 1
ATOM 992 C C . LYS A 1 131 ? -3.950 -1.727 3.252 1.00 97.69 131 LYS A C 1
ATOM 994 O O . LYS A 1 131 ? -4.755 -2.635 3.084 1.00 97.69 131 LYS A O 1
ATOM 999 N N . ILE A 1 132 ? -4.197 -0.469 2.880 1.00 97.31 132 ILE A N 1
ATOM 1000 C CA . ILE A 1 132 ? -5.439 -0.063 2.200 1.00 97.31 132 ILE A CA 1
ATOM 1001 C C . ILE A 1 132 ? -5.641 -0.896 0.934 1.00 97.31 132 ILE A C 1
ATOM 1003 O O . ILE A 1 132 ? -6.717 -1.449 0.732 1.00 97.31 132 ILE A O 1
ATOM 1007 N N . THR A 1 133 ? -4.595 -1.041 0.120 1.00 97.62 133 THR A N 1
ATOM 1008 C CA . THR A 1 133 ? -4.646 -1.812 -1.129 1.00 97.62 133 THR A CA 1
ATOM 1009 C C . THR A 1 133 ? -5.005 -3.277 -0.869 1.00 97.62 133 THR A C 1
ATOM 1011 O O . THR A 1 133 ? -5.929 -3.809 -1.478 1.00 97.62 133 THR A O 1
ATOM 1014 N N . ALA A 1 134 ? -4.325 -3.926 0.078 1.00 97.94 134 ALA A N 1
ATOM 1015 C CA . ALA A 1 134 ? -4.576 -5.319 0.438 1.00 97.94 134 ALA A CA 1
ATOM 1016 C C . ALA A 1 134 ? -5.983 -5.533 1.016 1.00 97.94 134 ALA A C 1
ATOM 1018 O O . ALA A 1 134 ? -6.650 -6.517 0.696 1.00 97.94 134 ALA A O 1
ATOM 1019 N N . VAL A 1 135 ? -6.462 -4.589 1.830 1.00 97.62 135 VAL A N 1
ATOM 1020 C CA . VAL A 1 135 ? -7.814 -4.616 2.394 1.00 97.62 135 VAL A CA 1
ATOM 1021 C C . VAL A 1 135 ? -8.872 -4.406 1.314 1.00 97.62 135 VAL A C 1
ATOM 1023 O O . VAL A 1 135 ? -9.870 -5.116 1.318 1.00 97.62 135 VAL A O 1
ATOM 1026 N N . MET A 1 136 ? -8.661 -3.506 0.349 1.00 96.00 136 MET A N 1
ATOM 1027 C CA . MET A 1 136 ? -9.577 -3.344 -0.787 1.00 96.00 136 MET A CA 1
ATOM 1028 C C . MET A 1 136 ? -9.705 -4.632 -1.609 1.00 96.00 136 MET A C 1
ATOM 1030 O O . MET A 1 136 ? -10.795 -4.955 -2.080 1.00 96.00 136 MET A O 1
ATOM 1034 N N . GLU A 1 137 ? -8.615 -5.387 -1.744 1.00 96.50 137 GLU A N 1
ATOM 1035 C CA . GLU A 1 137 ? -8.577 -6.645 -2.497 1.00 96.50 137 GLU A CA 1
ATOM 1036 C C . GLU A 1 137 ? -8.910 -7.890 -1.659 1.00 96.50 137 GLU A C 1
ATOM 1038 O O . GLU A 1 137 ? -8.850 -9.012 -2.162 1.00 96.50 137 GLU A O 1
ATOM 1043 N N . TYR A 1 138 ? -9.339 -7.708 -0.405 1.00 96.56 138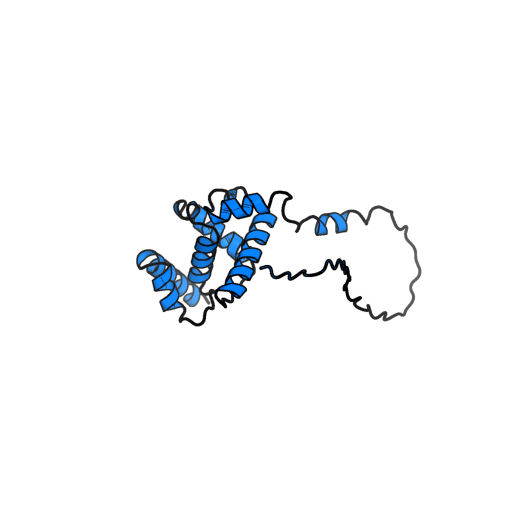 TYR A N 1
ATOM 1044 C CA . TYR A 1 138 ? -9.751 -8.789 0.504 1.00 96.56 138 TYR A CA 1
ATOM 1045 C C . TYR A 1 138 ? -8.628 -9.805 0.764 1.00 96.56 138 TYR A C 1
ATOM 1047 O O . TYR A 1 138 ? -8.882 -10.995 0.986 1.00 96.56 138 TYR A O 1
ATOM 1055 N N . ASP A 1 139 ? -7.390 -9.314 0.763 1.00 97.25 139 ASP A N 1
ATOM 1056 C CA . ASP A 1 139 ? -6.160 -10.102 0.816 1.00 97.25 139 ASP A CA 1
ATOM 1057 C C . ASP A 1 139 ? -5.265 -9.738 2.016 1.00 97.25 139 ASP A C 1
ATOM 1059 O O . ASP A 1 139 ? -4.059 -9.954 2.001 1.00 97.25 139 ASP A O 1
ATOM 1063 N N . TYR A 1 140 ? -5.859 -9.174 3.072 1.00 97.44 140 TYR A N 1
ATOM 1064 C CA . TYR A 1 140 ? -5.187 -8.875 4.339 1.00 97.44 140 TYR A CA 1
ATOM 1065 C C . TYR A 1 140 ? -5.667 -9.843 5.427 1.00 97.44 140 TYR A C 1
ATOM 1067 O O . TYR A 1 140 ? -6.678 -9.607 6.087 1.00 97.44 140 TYR A O 1
ATOM 1075 N N . TYR A 1 141 ? -4.973 -10.969 5.600 1.00 96.75 141 TYR A N 1
ATOM 1076 C CA . TYR A 1 141 ? -5.385 -12.027 6.527 1.00 96.75 141 TYR A CA 1
ATOM 1077 C C . TYR A 1 141 ? -4.744 -11.836 7.901 1.00 96.75 141 TYR A C 1
ATOM 1079 O O . TYR A 1 141 ? -3.642 -12.321 8.141 1.00 96.75 141 TYR A O 1
ATOM 1087 N N . ASN A 1 142 ? -5.449 -11.162 8.810 1.00 95.75 142 ASN A N 1
ATOM 1088 C CA . ASN A 1 142 ? -5.033 -10.957 10.207 1.00 95.75 142 ASN A CA 1
ATOM 1089 C C . ASN A 1 142 ? -5.931 -11.688 11.230 1.00 95.75 142 ASN A C 1
ATOM 1091 O O . ASN A 1 142 ? -5.821 -11.459 12.432 1.00 95.75 142 ASN A O 1
ATOM 1095 N N . GLY A 1 143 ? -6.849 -12.538 10.756 1.00 94.06 143 GLY A N 1
ATOM 1096 C CA . GLY A 1 143 ? -7.825 -13.254 11.583 1.00 94.06 143 GLY A CA 1
ATOM 1097 C C . GLY A 1 143 ? -9.148 -12.515 11.822 1.00 94.06 143 GLY A C 1
ATOM 1098 O O . GLY A 1 143 ? -10.063 -13.115 12.382 1.00 94.06 143 GLY A O 1
ATOM 1099 N N . GLN A 1 144 ? -9.286 -11.259 11.385 1.00 95.12 144 GLN A N 1
ATOM 1100 C CA . GLN A 1 144 ? -10.574 -10.561 11.368 1.00 95.12 144 GLN A CA 1
ATOM 1101 C C . GLN A 1 144 ? -11.409 -10.958 10.143 1.00 95.12 144 GLN A C 1
ATOM 1103 O O . GLN A 1 144 ? -10.898 -11.449 9.134 1.00 95.12 144 GLN A O 1
ATOM 1108 N N . GLU A 1 145 ? -12.719 -10.737 10.239 1.00 96.31 145 GLU A N 1
ATOM 1109 C CA . GLU A 1 145 ? -13.630 -10.876 9.107 1.00 96.31 145 GLU A CA 1
ATOM 1110 C C . GLU A 1 145 ? -13.354 -9.755 8.083 1.00 96.31 145 GLU A C 1
ATOM 1112 O O . GLU A 1 145 ? -13.058 -8.615 8.451 1.00 96.31 145 GLU A O 1
ATOM 1117 N N . LYS A 1 146 ? -13.372 -10.104 6.792 1.00 94.75 146 LYS A N 1
ATOM 1118 C CA . LYS A 1 146 ? -12.857 -9.256 5.707 1.00 94.75 146 LYS A CA 1
ATOM 1119 C C . LYS A 1 146 ? -13.699 -7.999 5.502 1.00 94.75 146 LYS A C 1
ATOM 1121 O O . LYS A 1 146 ? -13.132 -6.930 5.295 1.00 94.75 146 LYS A O 1
ATOM 1126 N N . GLU A 1 147 ? -15.022 -8.118 5.570 1.00 95.06 147 GLU A N 1
ATOM 1127 C CA . GLU A 1 147 ? -15.944 -6.987 5.439 1.00 95.06 147 GLU A CA 1
ATOM 1128 C C . GLU A 1 147 ? -15.794 -6.021 6.615 1.00 95.06 147 GLU A C 1
ATOM 1130 O O . GLU A 1 147 ? -15.676 -4.815 6.406 1.00 95.06 147 GLU A O 1
ATOM 1135 N N . ALA A 1 148 ? -15.725 -6.545 7.841 1.00 96.38 148 ALA A N 1
ATOM 1136 C CA . ALA A 1 148 ? -15.524 -5.751 9.047 1.00 96.38 148 ALA A CA 1
ATOM 1137 C C . ALA A 1 148 ? -14.206 -4.966 8.988 1.00 96.38 148 ALA A C 1
ATOM 1139 O O . ALA A 1 148 ? -14.196 -3.756 9.222 1.00 96.38 148 ALA A O 1
ATOM 1140 N N . LEU A 1 149 ? -13.110 -5.626 8.598 1.00 96.44 149 LEU A N 1
ATOM 1141 C CA . LEU A 1 149 ? -11.814 -4.971 8.420 1.00 96.44 149 LEU A CA 1
ATOM 1142 C C . LEU A 1 149 ? -11.857 -3.918 7.302 1.00 96.44 149 LEU A C 1
ATOM 1144 O O . LEU A 1 149 ? -11.295 -2.832 7.451 1.00 96.44 149 LEU A O 1
ATOM 1148 N N . ALA A 1 150 ? -12.524 -4.212 6.184 1.00 96.62 150 ALA A N 1
ATOM 1149 C CA . ALA A 1 150 ? -12.666 -3.264 5.085 1.00 96.62 150 ALA A CA 1
ATOM 1150 C C . ALA A 1 150 ? -13.469 -2.027 5.493 1.00 96.62 150 ALA A C 1
ATOM 1152 O O . ALA A 1 150 ? -13.073 -0.908 5.168 1.00 96.62 150 ALA A O 1
ATOM 1153 N N . GLN A 1 151 ? -14.555 -2.204 6.241 1.00 96.44 151 GLN A N 1
ATOM 1154 C CA . GLN A 1 151 ? -15.351 -1.097 6.752 1.00 96.44 151 GLN A CA 1
ATOM 1155 C C . GLN A 1 151 ? -14.551 -0.230 7.736 1.00 96.44 151 GLN A C 1
ATOM 1157 O O . GLN A 1 151 ? -14.617 0.997 7.655 1.00 96.44 151 GLN A O 1
ATOM 1162 N N . GLU A 1 152 ? -13.767 -0.854 8.621 1.00 96.06 152 GLU A N 1
ATOM 1163 C CA . GLU A 1 152 ? -12.911 -0.166 9.594 1.00 96.06 152 GLU A CA 1
ATOM 1164 C C . GLU A 1 152 ? -11.803 0.652 8.912 1.00 96.06 152 GLU A C 1
ATOM 1166 O O . GLU A 1 152 ? -11.637 1.837 9.195 1.00 96.06 152 GLU A O 1
ATOM 1171 N N . VAL A 1 153 ? -11.047 0.034 8.000 1.00 95.31 153 VAL A N 1
ATOM 1172 C CA . VAL A 1 153 ? -9.840 0.639 7.412 1.00 95.31 153 VAL A CA 1
ATOM 1173 C C . VAL A 1 153 ? -10.171 1.656 6.325 1.00 95.31 153 VAL A C 1
ATOM 1175 O O . VAL A 1 153 ? -9.491 2.675 6.209 1.00 95.31 153 VAL A O 1
ATOM 1178 N N . LEU A 1 154 ? -11.182 1.385 5.499 1.00 93.88 154 LEU A N 1
ATOM 1179 C CA . LEU A 1 154 ? -11.518 2.242 4.360 1.00 93.88 154 LEU A CA 1
ATOM 1180 C C . LEU A 1 154 ? -12.476 3.374 4.756 1.00 93.88 154 LEU A C 1
ATOM 1182 O O . LEU A 1 154 ? -12.533 4.407 4.084 1.00 93.88 154 LEU A O 1
ATOM 1186 N N . GLY A 1 155 ? -13.235 3.189 5.838 1.00 93.62 155 GLY A N 1
ATOM 1187 C CA . GLY A 1 155 ? -14.341 4.063 6.200 1.00 93.62 155 GLY A CA 1
ATOM 1188 C C . GLY A 1 155 ? -15.515 3.959 5.221 1.00 93.62 155 GLY A C 1
ATOM 1189 O O . GLY A 1 155 ? -15.433 3.345 4.157 1.00 93.62 155 GLY A O 1
ATOM 1190 N N . GLU A 1 156 ? -16.632 4.594 5.574 1.00 93.00 156 GLU A N 1
ATOM 1191 C CA . GLU A 1 156 ? -17.929 4.406 4.907 1.00 93.00 156 GLU A CA 1
ATOM 1192 C C . GLU A 1 156 ? -17.882 4.622 3.385 1.00 93.00 156 GLU A C 1
ATOM 1194 O O . GLU A 1 156 ? -18.337 3.776 2.613 1.00 93.00 156 GLU A O 1
ATOM 1199 N N . LYS A 1 157 ? -17.277 5.731 2.940 1.00 90.50 157 LYS A N 1
ATOM 1200 C CA . LYS A 1 157 ? -17.249 6.109 1.521 1.00 90.50 157 LYS A CA 1
ATOM 1201 C C . LYS A 1 157 ? -16.457 5.118 0.666 1.00 90.50 157 LYS A C 1
ATOM 1203 O O . LYS A 1 157 ? -16.956 4.666 -0.363 1.00 90.50 157 LYS A O 1
ATOM 1208 N N . LEU A 1 158 ? -15.214 4.813 1.047 1.00 90.12 158 LEU A N 1
ATOM 1209 C CA . LEU A 1 158 ? -14.357 3.925 0.253 1.00 90.12 158 LEU A CA 1
ATOM 1210 C C . LEU A 1 158 ? -14.806 2.468 0.372 1.00 90.12 158 LEU A C 1
ATOM 1212 O O . LEU A 1 158 ? -14.755 1.746 -0.622 1.00 90.12 158 LEU A O 1
ATOM 1216 N N . TYR A 1 159 ? -15.311 2.056 1.538 1.00 95.50 159 TYR A N 1
ATOM 1217 C CA . TYR A 1 159 ? -15.915 0.740 1.716 1.00 95.50 159 TYR A CA 1
ATOM 1218 C C . TYR A 1 159 ? -17.106 0.534 0.772 1.00 95.50 159 TYR A C 1
ATOM 1220 O O . TYR A 1 159 ? -17.136 -0.459 0.049 1.00 95.50 159 TYR A O 1
ATOM 1228 N N . GLY A 1 160 ? -18.040 1.492 0.699 1.00 94.19 160 GLY A N 1
ATOM 1229 C CA . GLY A 1 160 ? -19.198 1.397 -0.195 1.00 94.19 160 GLY A CA 1
ATOM 1230 C C . GLY A 1 160 ? -18.808 1.250 -1.671 1.00 94.19 160 GLY A C 1
ATOM 1231 O O . GLY A 1 160 ? -19.347 0.396 -2.374 1.00 94.19 160 GLY A O 1
ATOM 1232 N N . ILE A 1 161 ? -17.817 2.023 -2.129 1.00 92.62 161 ILE A N 1
ATOM 1233 C CA . ILE A 1 161 ? -17.280 1.916 -3.497 1.00 92.62 161 ILE A CA 1
ATOM 1234 C C . ILE A 1 161 ? -16.629 0.545 -3.719 1.00 92.62 161 ILE A C 1
ATOM 1236 O O . ILE A 1 161 ? -16.882 -0.101 -4.738 1.00 92.62 161 ILE A O 1
ATOM 1240 N N . ASN A 1 162 ? -15.805 0.085 -2.772 1.00 94.12 162 ASN A N 1
ATOM 1241 C CA . ASN A 1 162 ? -15.127 -1.200 -2.895 1.00 94.12 162 ASN A CA 1
ATOM 1242 C C . ASN A 1 162 ? -16.128 -2.358 -2.938 1.00 94.12 162 ASN A C 1
ATOM 1244 O O . ASN A 1 162 ? -16.016 -3.228 -3.795 1.00 94.12 162 ASN A O 1
ATOM 124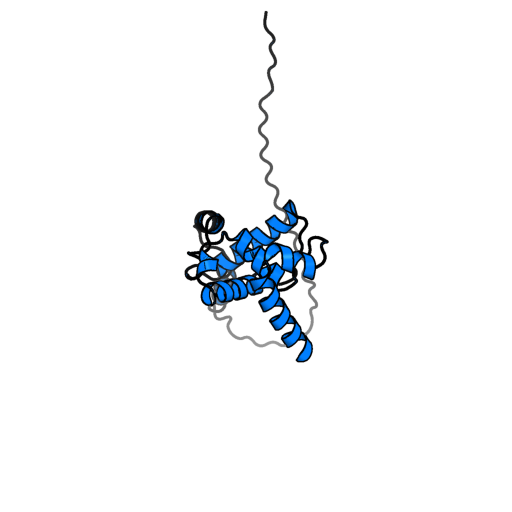8 N N . LYS A 1 163 ? -17.146 -2.338 -2.076 1.00 94.50 163 LYS A N 1
ATOM 1249 C CA . LYS A 1 163 ? -18.188 -3.363 -2.031 1.00 94.50 163 LYS A CA 1
ATOM 1250 C C . LYS A 1 163 ? -18.919 -3.498 -3.367 1.00 94.50 163 LYS A C 1
ATOM 1252 O O . LYS A 1 163 ? -19.008 -4.601 -3.899 1.00 94.50 163 LYS A O 1
ATOM 1257 N N . LEU A 1 164 ? -19.353 -2.381 -3.957 1.00 94.00 164 LEU A N 1
ATOM 1258 C CA . LEU A 1 164 ? -20.006 -2.381 -5.273 1.00 94.00 164 LEU A CA 1
ATOM 1259 C C . LEU A 1 164 ? -19.111 -2.983 -6.364 1.00 94.00 164 LEU A C 1
ATOM 1261 O O . LEU A 1 164 ? -19.582 -3.769 -7.186 1.00 94.00 164 LEU A O 1
ATOM 1265 N N . ARG A 1 165 ? -17.813 -2.656 -6.353 1.00 93.25 165 ARG A N 1
ATOM 1266 C CA . ARG A 1 165 ? -16.836 -3.248 -7.278 1.00 93.25 165 ARG A CA 1
ATOM 1267 C C . ARG A 1 165 ? -16.759 -4.771 -7.110 1.00 93.25 165 ARG A C 1
ATOM 1269 O O . ARG A 1 165 ? -16.840 -5.492 -8.100 1.00 93.25 165 ARG A O 1
ATOM 1276 N N . ARG A 1 166 ? -16.651 -5.272 -5.874 1.00 91.12 166 ARG A N 1
ATOM 1277 C CA . ARG A 1 166 ? -16.560 -6.717 -5.583 1.00 91.12 166 ARG A CA 1
ATOM 1278 C C . ARG A 1 166 ? -17.834 -7.475 -5.962 1.00 91.12 166 ARG A C 1
ATOM 1280 O O . ARG A 1 166 ? -17.771 -8.577 -6.507 1.00 91.12 166 ARG A O 1
ATOM 1287 N N . GLU A 1 167 ? -18.998 -6.879 -5.728 1.00 91.75 167 GLU A N 1
ATOM 1288 C CA . GLU A 1 167 ? -20.285 -7.443 -6.151 1.00 91.75 167 GLU A CA 1
ATOM 1289 C C . GLU A 1 167 ? -20.426 -7.504 -7.680 1.00 91.75 167 GLU A C 1
ATOM 1291 O O . GLU A 1 167 ? -21.084 -8.404 -8.200 1.00 91.75 167 GLU A O 1
ATOM 1296 N N . ALA A 1 168 ? -19.819 -6.571 -8.417 1.00 91.12 168 ALA A N 1
ATOM 1297 C CA . ALA A 1 168 ? -19.792 -6.622 -9.876 1.00 91.12 168 ALA A CA 1
ATOM 1298 C C . ALA A 1 168 ? -18.868 -7.740 -10.395 1.00 91.12 168 ALA A C 1
ATOM 1300 O O . ALA A 1 168 ? -19.271 -8.496 -11.276 1.00 91.12 168 ALA A O 1
ATOM 1301 N N . GLU A 1 169 ? -17.674 -7.894 -9.812 1.00 86.56 169 GLU A N 1
ATOM 1302 C CA . GLU A 1 169 ? -16.683 -8.918 -10.197 1.00 86.56 169 GLU A CA 1
ATOM 1303 C C . GLU A 1 169 ? -17.181 -10.356 -9.964 1.00 86.56 169 GLU A C 1
ATOM 1305 O O . GLU A 1 169 ? -16.912 -11.261 -10.756 1.00 86.56 169 GLU A O 1
ATOM 1310 N N . THR A 1 170 ? -17.950 -10.571 -8.894 1.00 83.88 170 THR A N 1
ATOM 1311 C CA . THR A 1 170 ? -18.530 -11.887 -8.569 1.00 83.88 170 THR A CA 1
ATOM 1312 C C . THR A 1 170 ? -19.681 -12.292 -9.486 1.00 83.88 170 THR A C 1
ATOM 1314 O O . THR A 1 170 ? -19.953 -13.479 -9.608 1.00 83.88 170 THR A O 1
ATOM 1317 N N . LYS A 1 171 ? -20.353 -11.341 -10.148 1.00 77.44 171 LYS A N 1
ATOM 1318 C CA . LYS A 1 171 ? -21.458 -11.629 -11.084 1.00 77.44 171 LYS A CA 1
ATOM 1319 C C . LYS A 1 171 ? -20.989 -11.966 -12.496 1.00 77.44 171 LYS A C 1
ATOM 1321 O O . LYS A 1 171 ? -21.771 -12.493 -13.281 1.00 77.44 171 LYS A O 1
ATOM 1326 N N . THR A 1 172 ? -19.754 -11.617 -12.842 1.00 67.38 172 THR A N 1
ATOM 1327 C CA . THR A 1 172 ? -19.173 -11.872 -14.167 1.00 67.38 172 THR A CA 1
ATOM 1328 C C . THR A 1 172 ? -18.374 -13.173 -14.242 1.00 67.38 172 THR A C 1
ATOM 1330 O O . THR A 1 172 ? -17.815 -13.464 -15.297 1.00 67.38 172 THR A O 1
ATOM 1333 N N . THR A 1 173 ? -18.310 -13.929 -13.143 1.00 53.16 173 THR A N 1
ATOM 1334 C CA . THR A 1 173 ? -17.611 -15.218 -13.030 1.00 53.16 173 THR A CA 1
ATOM 1335 C C . THR A 1 173 ? -18.629 -16.329 -12.821 1.00 53.16 173 THR A C 1
ATOM 1337 O O . THR A 1 173 ? -18.457 -17.401 -13.440 1.00 53.16 173 THR A O 1
#

Sequence (173 aa):
MTPKSAVILGVLLVATNIVTAMTVSRLSLSSGNTNPSVDAATMPALEQSVKAIMPSQDIQQKLDALMQSTKSWPELPSNDKIFAVRSMEELFRKRENVAMMQPAEFYVEKMSQLITGNPDMANLPLPTLLKITAVMEYDYYNGQEKEALAQEVLGEKLYGINKLRREAETKTT

Foldseek 3Di:
DDDDDDDDDDDDDDDDDDDDDDDDDDDDDDDDDDDDDPDPPPPPPVVVVVVVQDADPCLVVVLVVLQQFQLCLVVGDLNSQLVSQVVLQVVCCVPQVKFFDDRSSVLSVQLVVVCVVPVVNRRDRNNLSSLLSCLLVLRTDRPDDSLVVNCVSLPDPRSVVSVVVVVVVVVVD